Protein AF-A0A854E776-F1 (afdb_monomer_lite)

Sequence (75 aa):
MNTFYAGHFNVDIEITGDGPFVARGTLRPLWSQEPLRSVLGQGATEAEAVAAARELANAAATEMSLMERYRRYID

Secondary structure (DSSP, 8-state):
-EEEEETTEEEEEEEE-SSSEEEEEEEEESS-----EEEEEEESSHHHHHHHHHHHHHHHHHHHHH-GGGGGGT-

Structure (mmCIF, N/CA/C/O backbone):
data_AF-A0A854E776-F1
#
_entry.id   AF-A0A854E776-F1
#
loop_
_atom_site.group_PDB
_atom_site.id
_atom_site.type_symbol
_atom_site.label_atom_id
_atom_site.label_alt_id
_atom_site.label_comp_id
_atom_site.label_asym_id
_atom_site.label_entity_id
_atom_site.label_seq_id
_atom_site.pdbx_PDB_ins_code
_atom_site.Cartn_x
_atom_site.Cartn_y
_atom_site.Cartn_z
_atom_site.occupancy
_atom_site.B_iso_or_equiv
_atom_site.auth_seq_id
_atom_site.auth_comp_id
_atom_site.auth_asym_id
_atom_site.auth_atom_id
_atom_site.pdbx_PDB_model_num
ATOM 1 N N . MET A 1 1 ? -12.497 5.030 -2.093 1.00 59.03 1 MET A N 1
ATOM 2 C CA . MET A 1 1 ? -11.339 4.479 -2.828 1.00 59.03 1 MET A CA 1
ATOM 3 C C . MET A 1 1 ? -10.230 5.510 -2.730 1.00 59.03 1 MET A C 1
ATOM 5 O O . MET A 1 1 ? -10.443 6.634 -3.167 1.00 59.03 1 MET A O 1
ATOM 9 N N . ASN A 1 2 ? -9.141 5.181 -2.032 1.00 78.81 2 ASN A N 1
ATOM 10 C CA . ASN A 1 2 ? -8.047 6.117 -1.758 1.00 78.81 2 ASN A CA 1
ATOM 11 C C . ASN A 1 2 ? -6.874 5.755 -2.672 1.00 78.81 2 ASN A C 1
ATOM 13 O O . ASN A 1 2 ? -6.164 4.791 -2.394 1.00 78.81 2 ASN A O 1
ATOM 17 N N . THR A 1 3 ? -6.697 6.484 -3.772 1.00 84.06 3 THR A N 1
ATOM 18 C CA . THR A 1 3 ? -5.596 6.233 -4.712 1.00 84.06 3 THR A CA 1
ATOM 19 C C . THR A 1 3 ? -4.447 7.193 -4.425 1.00 84.06 3 THR A C 1
ATOM 21 O O . THR A 1 3 ? -4.661 8.396 -4.272 1.00 84.06 3 THR A O 1
ATOM 24 N N . PHE A 1 4 ? -3.222 6.677 -4.339 1.00 88.19 4 PHE A N 1
ATOM 25 C CA . PHE A 1 4 ? -2.020 7.498 -4.195 1.00 88.19 4 PHE A CA 1
ATOM 26 C C . PHE A 1 4 ? -0.894 6.998 -5.098 1.00 88.19 4 PHE A C 1
ATOM 28 O O . PHE A 1 4 ? -0.925 5.878 -5.603 1.00 88.19 4 PHE A O 1
ATOM 35 N N . TYR A 1 5 ? 0.103 7.851 -5.307 1.00 88.56 5 TYR A N 1
ATOM 36 C CA . TYR A 1 5 ? 1.249 7.549 -6.150 1.00 88.56 5 TYR A CA 1
ATOM 37 C C . TYR A 1 5 ? 2.446 7.099 -5.311 1.00 88.56 5 TYR A C 1
ATOM 39 O O . TYR A 1 5 ? 2.839 7.792 -4.370 1.00 88.56 5 TYR A O 1
ATOM 47 N N . ALA A 1 6 ? 3.037 5.968 -5.685 1.00 87.75 6 ALA A N 1
ATOM 48 C CA . ALA A 1 6 ? 4.287 5.455 -5.141 1.00 87.75 6 ALA A CA 1
ATOM 49 C C . ALA A 1 6 ? 5.236 5.213 -6.320 1.00 87.75 6 ALA A C 1
ATOM 51 O O . ALA A 1 6 ? 5.215 4.122 -6.877 1.00 87.75 6 ALA A O 1
ATOM 52 N N . GLY A 1 7 ? 5.963 6.270 -6.725 1.00 87.38 7 GLY A N 1
ATOM 53 C CA . GLY A 1 7 ? 6.925 6.360 -7.846 1.00 87.38 7 GLY A CA 1
ATOM 54 C C . GLY A 1 7 ? 6.768 5.321 -8.962 1.00 87.38 7 GLY A C 1
ATOM 55 O O . GLY A 1 7 ? 7.110 4.195 -8.734 1.00 87.38 7 GLY A O 1
ATOM 56 N N . HIS A 1 8 ? 6.347 5.615 -10.183 1.00 88.69 8 HIS A N 1
ATOM 57 C CA . HIS A 1 8 ? 6.001 4.674 -11.272 1.00 88.69 8 HIS A CA 1
ATOM 58 C C . HIS A 1 8 ? 4.765 3.788 -11.050 1.00 88.69 8 HIS A C 1
ATOM 60 O O . HIS A 1 8 ? 4.236 3.261 -12.033 1.00 88.69 8 HIS A O 1
ATOM 66 N N . PHE A 1 9 ? 4.230 3.687 -9.827 1.00 92.19 9 PHE A N 1
ATOM 67 C CA . PHE A 1 9 ? 3.013 2.919 -9.559 1.00 92.19 9 PHE A CA 1
ATOM 68 C C . PHE A 1 9 ? 1.870 3.775 -8.992 1.00 92.19 9 PHE A C 1
ATOM 70 O O . PHE A 1 9 ? 2.051 4.586 -8.081 1.00 92.19 9 PHE A O 1
ATOM 77 N N . ASN A 1 10 ? 0.666 3.545 -9.513 1.00 92.88 10 ASN A N 1
ATOM 78 C CA . ASN A 1 10 ? -0.595 3.916 -8.886 1.00 92.88 10 ASN A CA 1
ATOM 79 C C . ASN A 1 10 ? -0.960 2.862 -7.842 1.00 92.88 10 ASN A C 1
ATOM 81 O O . ASN A 1 10 ? -0.907 1.664 -8.122 1.00 92.88 10 ASN A O 1
ATOM 85 N N . VAL A 1 11 ? -1.354 3.301 -6.652 1.00 93.56 11 VAL A N 1
ATOM 86 C CA . VAL A 1 11 ? -1.764 2.413 -5.567 1.00 93.56 11 VAL A CA 1
ATOM 87 C C . VAL A 1 11 ? -3.200 2.709 -5.184 1.00 93.56 11 VAL A C 1
ATOM 89 O O . VAL A 1 11 ? -3.484 3.766 -4.626 1.00 93.56 11 VAL A O 1
ATOM 92 N N . ASP A 1 12 ? -4.097 1.765 -5.447 1.00 93.88 12 ASP A N 1
ATOM 93 C CA . ASP A 1 12 ? -5.489 1.844 -5.007 1.00 93.88 12 ASP A CA 1
ATOM 94 C C . ASP A 1 12 ? -5.646 1.182 -3.644 1.00 93.88 12 ASP A C 1
ATOM 96 O O . ASP A 1 12 ? -5.358 -0.009 -3.506 1.00 93.88 12 ASP A O 1
ATOM 100 N N . ILE A 1 13 ? -6.120 1.937 -2.652 1.00 93.50 13 ILE A N 1
ATOM 101 C CA . ILE A 1 13 ? -6.471 1.400 -1.340 1.00 93.50 13 ILE A CA 1
ATOM 102 C C . ILE A 1 13 ? -7.977 1.155 -1.242 1.00 93.50 13 ILE A C 1
ATOM 104 O O . ILE A 1 13 ? -8.802 2.072 -1.369 1.00 93.50 13 ILE A O 1
ATOM 108 N N . GLU A 1 14 ? -8.303 -0.095 -0.932 1.00 93.19 14 GLU A N 1
ATOM 109 C CA . GLU A 1 14 ? -9.626 -0.567 -0.543 1.00 93.19 14 GLU A CA 1
ATOM 110 C C . GLU A 1 14 ? -9.592 -0.980 0.927 1.00 93.19 14 GLU A C 1
ATOM 112 O O . GLU A 1 14 ? -8.723 -1.746 1.334 1.00 93.19 14 GLU A O 1
ATOM 117 N N . ILE A 1 15 ? -10.521 -0.470 1.731 1.00 92.25 15 ILE A N 1
ATOM 118 C CA . ILE A 1 15 ? -10.611 -0.772 3.162 1.00 92.25 15 ILE A CA 1
ATOM 119 C C . ILE A 1 15 ? -11.786 -1.718 3.363 1.00 92.25 15 ILE A C 1
ATOM 121 O O . ILE A 1 15 ? -12.847 -1.530 2.768 1.00 92.25 15 ILE A O 1
ATOM 125 N N . THR A 1 16 ? -11.588 -2.737 4.187 1.00 89.00 16 THR A N 1
ATOM 126 C CA . THR A 1 16 ? -12.609 -3.731 4.514 1.00 89.00 16 THR A CA 1
ATOM 127 C C . THR A 1 16 ? -12.622 -4.009 6.014 1.00 89.00 16 THR A C 1
ATOM 129 O O . THR A 1 16 ? -11.566 -4.015 6.655 1.00 89.00 16 THR A O 1
ATOM 132 N N . GLY A 1 17 ? -13.820 -4.271 6.543 1.00 82.06 17 GLY A N 1
ATOM 133 C CA . GLY A 1 17 ? -14.062 -4.675 7.928 1.00 82.06 17 GLY A CA 1
ATOM 134 C C . GLY A 1 17 ? -14.768 -3.612 8.775 1.00 82.06 17 GLY A C 1
ATOM 135 O O . GLY A 1 17 ? -14.554 -2.424 8.586 1.00 82.06 17 GLY A O 1
ATOM 136 N N . ASP A 1 18 ? -15.572 -4.080 9.734 1.00 73.94 18 ASP A N 1
ATOM 137 C CA . ASP A 1 18 ? -16.221 -3.291 10.800 1.00 73.94 18 ASP A CA 1
ATOM 138 C C . ASP A 1 18 ? -15.556 -3.546 12.183 1.00 73.94 18 ASP A C 1
ATOM 140 O O . ASP A 1 18 ? -16.133 -3.293 13.239 1.00 73.94 18 ASP A O 1
ATOM 144 N N . GLY A 1 19 ? -14.347 -4.123 12.169 1.00 70.38 19 GLY A N 1
ATOM 145 C CA . GLY A 1 19 ? -13.499 -4.518 13.309 1.00 70.38 19 GLY A CA 1
ATOM 146 C C . GLY A 1 19 ? -12.036 -4.177 12.996 1.00 70.38 19 GLY A C 1
ATOM 147 O O . GLY A 1 19 ? -11.859 -3.192 12.291 1.00 70.38 19 GLY A O 1
ATOM 148 N N . PRO A 1 20 ? -10.981 -4.913 13.437 1.00 82.69 20 PRO A N 1
ATOM 149 C CA . PRO A 1 20 ? -9.616 -4.566 13.022 1.00 82.69 20 PRO A CA 1
ATOM 150 C C . PRO A 1 20 ? -9.579 -4.431 11.497 1.00 82.69 20 PRO A C 1
ATOM 152 O O . PRO A 1 20 ? -9.871 -5.378 10.762 1.00 82.69 20 PRO A O 1
ATOM 155 N N . PHE A 1 21 ? -9.325 -3.207 11.048 1.00 92.75 21 PHE A N 1
ATOM 156 C CA . PHE A 1 21 ? -9.521 -2.797 9.675 1.00 92.75 21 PHE A CA 1
ATOM 157 C C . PHE A 1 21 ? -8.397 -3.369 8.834 1.00 92.75 21 PHE A C 1
ATOM 159 O O . PHE A 1 21 ? -7.234 -3.401 9.251 1.00 92.75 21 PHE A O 1
ATOM 166 N N . VAL A 1 22 ? -8.742 -3.803 7.627 1.00 93.25 22 VAL A N 1
ATOM 167 C CA . VAL A 1 22 ? -7.773 -4.295 6.654 1.00 93.25 22 VAL A CA 1
ATOM 168 C C . VAL A 1 22 ? -7.850 -3.420 5.419 1.00 93.25 22 VAL A C 1
ATOM 170 O O . VAL A 1 22 ? -8.886 -3.347 4.759 1.00 93.25 22 VAL A O 1
ATOM 173 N N . ALA A 1 23 ? -6.740 -2.768 5.100 1.00 94.75 23 ALA A N 1
ATOM 174 C CA . ALA A 1 23 ? -6.575 -1.975 3.899 1.00 94.75 23 ALA A CA 1
ATOM 175 C C . ALA A 1 23 ? -5.735 -2.755 2.884 1.00 94.75 23 ALA A C 1
ATOM 177 O O . ALA A 1 23 ? -4.579 -3.103 3.132 1.00 94.75 23 ALA A O 1
ATOM 178 N N . ARG A 1 24 ? -6.312 -3.023 1.716 1.00 95.38 24 ARG A N 1
ATOM 179 C CA . ARG A 1 24 ? -5.632 -3.630 0.577 1.00 95.38 24 ARG A CA 1
ATOM 180 C C . AR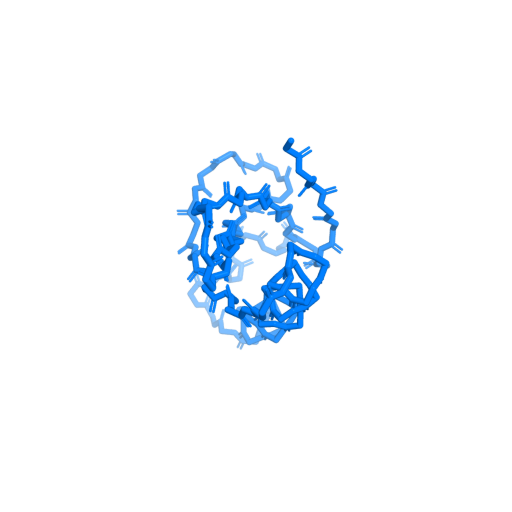G A 1 24 ? -5.131 -2.542 -0.359 1.00 95.38 24 ARG A C 1
ATOM 182 O O . ARG A 1 24 ? -5.940 -1.870 -0.987 1.00 95.38 24 ARG A O 1
ATOM 189 N N . GLY A 1 25 ? -3.813 -2.406 -0.479 1.00 95.06 25 GLY A N 1
ATOM 190 C CA . GLY A 1 25 ? -3.166 -1.546 -1.469 1.00 95.06 25 GLY A CA 1
ATOM 191 C C . GLY A 1 25 ? -2.808 -2.339 -2.722 1.00 95.06 25 GLY A C 1
ATOM 192 O O . GLY A 1 25 ? -2.004 -3.264 -2.643 1.00 95.06 25 GLY A O 1
ATOM 193 N N . THR A 1 26 ? -3.380 -2.004 -3.875 1.00 95.31 26 THR A N 1
ATOM 194 C CA . THR A 1 26 ? -3.067 -2.657 -5.156 1.00 95.31 26 THR A CA 1
ATOM 195 C C . THR A 1 26 ? -2.174 -1.760 -5.995 1.00 95.31 26 THR A C 1
ATOM 197 O O . THR A 1 26 ? -2.601 -0.682 -6.394 1.00 95.31 26 THR A O 1
ATOM 200 N N . LEU A 1 27 ? -0.953 -2.218 -6.272 1.00 94.19 27 LEU A N 1
ATOM 201 C CA . LEU A 1 27 ? 0.032 -1.522 -7.089 1.00 94.19 27 LEU A CA 1
ATOM 202 C C . LEU A 1 27 ? -0.188 -1.843 -8.569 1.00 94.19 27 LEU A C 1
ATOM 204 O O . LEU A 1 27 ? -0.177 -3.010 -8.976 1.00 94.19 27 LEU A O 1
ATOM 208 N N . ARG A 1 28 ? -0.339 -0.791 -9.369 1.00 94.06 28 ARG A N 1
ATOM 209 C CA . ARG A 1 28 ? -0.503 -0.825 -10.824 1.00 94.06 28 ARG A CA 1
ATOM 210 C C . ARG A 1 28 ? 0.508 0.126 -11.465 1.00 94.06 28 ARG A C 1
ATOM 212 O O . ARG A 1 28 ? 0.776 1.166 -10.871 1.00 94.06 28 ARG A O 1
ATOM 219 N N . PRO A 1 29 ? 1.069 -0.165 -12.644 1.00 91.88 29 PRO A N 1
ATOM 220 C CA . PRO A 1 29 ? 1.913 0.785 -13.367 1.00 91.88 29 PRO A CA 1
ATOM 221 C C . PRO A 1 29 ? 1.164 2.090 -13.658 1.00 91.88 29 PRO A C 1
ATOM 223 O O . PRO A 1 29 ? -0.059 2.106 -13.763 1.00 91.88 29 PRO A O 1
ATOM 226 N N . LEU A 1 30 ? 1.874 3.199 -13.853 1.00 88.31 30 LEU A N 1
ATOM 227 C CA . LEU A 1 30 ? 1.225 4.453 -14.262 1.00 88.31 30 LEU A CA 1
ATOM 228 C C . LEU A 1 30 ? 0.487 4.344 -15.601 1.00 88.31 30 LEU A C 1
ATOM 230 O O . LEU A 1 30 ? -0.584 4.920 -15.780 1.00 88.31 30 LEU A O 1
ATOM 234 N N . TRP A 1 31 ? 1.078 3.611 -16.539 1.00 85.81 31 TRP A N 1
ATOM 235 C CA . TRP A 1 31 ? 0.623 3.505 -17.922 1.00 85.81 31 TRP A CA 1
ATOM 236 C C . TRP A 1 31 ? -0.300 2.302 -18.171 1.00 85.81 31 TRP A C 1
ATOM 238 O O . TRP A 1 31 ? -0.837 2.158 -19.267 1.00 85.81 31 TRP A O 1
ATOM 248 N N . SER A 1 32 ? -0.508 1.439 -17.171 1.00 84.75 32 SER A N 1
ATOM 249 C CA . SER A 1 32 ? -1.365 0.255 -17.272 1.00 84.75 32 SER A CA 1
ATOM 250 C C . SER A 1 32 ? -2.214 0.076 -16.022 1.00 84.75 32 SER A C 1
ATOM 252 O O . SER A 1 32 ? -1.755 0.276 -14.906 1.00 84.75 32 SER A O 1
ATOM 254 N N . GLN A 1 33 ? -3.454 -0.374 -16.193 1.00 78.56 33 GLN A N 1
ATOM 255 C CA . GLN A 1 33 ? -4.314 -0.734 -15.063 1.00 78.56 33 GLN A CA 1
ATOM 256 C C . GLN A 1 33 ? -4.109 -2.179 -14.581 1.00 78.56 33 GLN A C 1
ATOM 258 O O . GLN A 1 33 ? -4.843 -2.624 -13.695 1.00 78.56 33 GLN A O 1
ATOM 263 N N . GLU A 1 34 ? -3.137 -2.902 -15.151 1.00 87.12 34 GLU A N 1
ATOM 264 C CA . GLU A 1 34 ? -2.791 -4.264 -14.746 1.00 87.12 34 GLU A CA 1
ATOM 265 C C . GLU A 1 34 ? -2.272 -4.279 -13.296 1.00 87.12 34 GLU A C 1
ATOM 267 O O . GLU A 1 34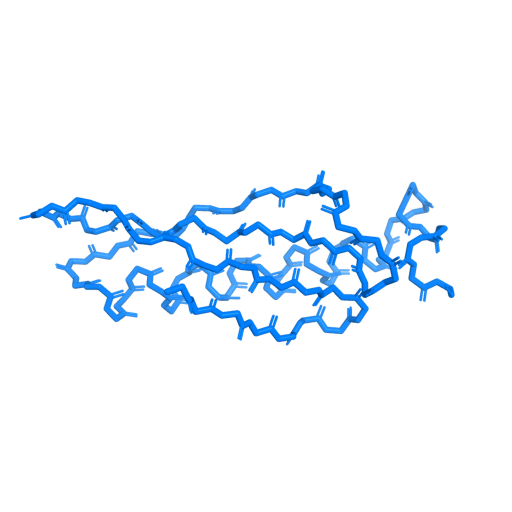 ? -1.270 -3.624 -12.992 1.00 87.12 34 GLU A O 1
ATOM 272 N N . PRO A 1 35 ? -2.933 -5.009 -12.381 1.00 90.62 35 PRO A N 1
ATOM 273 C CA . PRO A 1 35 ? -2.456 -5.147 -11.014 1.00 90.62 35 PRO A CA 1
ATOM 274 C C . PRO A 1 35 ? -1.216 -6.043 -10.983 1.00 90.62 35 PRO A C 1
ATOM 276 O O . PRO A 1 35 ? -1.271 -7.208 -11.371 1.00 90.62 35 PRO A O 1
ATOM 279 N N . LEU A 1 36 ? -0.102 -5.510 -10.483 1.00 91.75 36 LEU A N 1
ATOM 280 C CA . LEU A 1 36 ? 1.157 -6.255 -10.3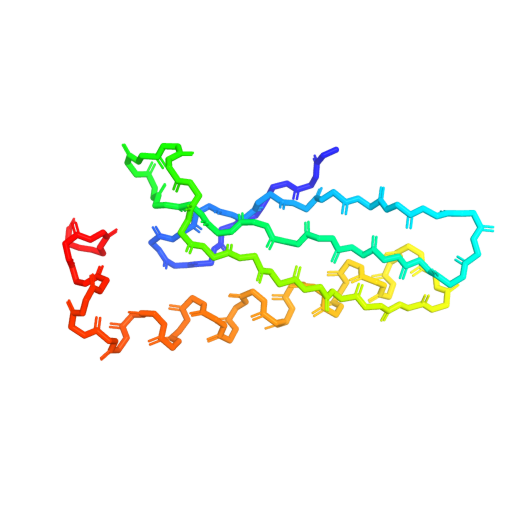87 1.00 91.75 36 LEU A CA 1
ATOM 281 C C . LEU A 1 36 ? 1.340 -6.917 -9.031 1.00 91.75 36 LEU A C 1
ATOM 283 O O . LEU A 1 36 ? 1.848 -8.033 -8.933 1.00 91.75 36 LEU A O 1
ATOM 287 N N . ARG A 1 37 ? 0.971 -6.202 -7.968 1.00 92.94 37 ARG A N 1
ATOM 288 C CA . ARG A 1 37 ? 1.150 -6.660 -6.595 1.00 92.94 37 ARG A CA 1
ATOM 289 C C . ARG A 1 37 ? 0.087 -6.050 -5.702 1.00 92.94 37 ARG A C 1
ATOM 291 O O . ARG A 1 37 ? -0.353 -4.926 -5.923 1.00 92.94 37 ARG A O 1
ATOM 298 N N . SER A 1 38 ? -0.281 -6.780 -4.663 1.00 94.25 38 SER A N 1
ATOM 299 C CA . SER A 1 38 ? -1.145 -6.282 -3.601 1.00 94.25 38 SER A CA 1
ATOM 300 C C . SER A 1 38 ? -0.417 -6.370 -2.266 1.00 94.25 38 SER A C 1
ATOM 302 O O . SER A 1 38 ? 0.352 -7.304 -2.031 1.00 94.25 38 SER A O 1
ATOM 304 N N . VAL A 1 39 ? -0.671 -5.404 -1.395 1.00 95.31 39 VAL A N 1
ATOM 305 C CA . VAL A 1 39 ? -0.216 -5.382 -0.004 1.00 95.31 39 VAL A CA 1
ATOM 306 C C . VAL A 1 39 ? -1.420 -5.272 0.920 1.00 95.31 39 VAL A C 1
ATOM 308 O O . VAL A 1 39 ? -2.463 -4.747 0.528 1.00 95.31 39 VAL A O 1
ATOM 311 N N . LEU A 1 40 ? -1.279 -5.774 2.143 1.00 94.75 40 LEU A N 1
ATOM 312 C CA . LEU A 1 40 ? -2.328 -5.751 3.157 1.00 94.75 40 LEU A CA 1
ATOM 313 C C . LEU A 1 40 ? -1.790 -5.047 4.399 1.00 94.75 40 LEU A C 1
ATOM 315 O O . LEU A 1 40 ? -0.893 -5.562 5.060 1.00 94.75 40 LEU A O 1
ATOM 319 N N . GLY A 1 41 ? -2.331 -3.869 4.691 1.00 93.88 41 GLY A N 1
ATOM 320 C CA . GLY A 1 41 ? -2.138 -3.176 5.958 1.00 93.88 41 GLY A CA 1
ATOM 321 C C . GLY A 1 41 ? -3.279 -3.495 6.910 1.00 93.88 41 GLY A C 1
ATOM 322 O O . GLY A 1 41 ? -4.432 -3.566 6.489 1.00 93.88 41 GLY A O 1
ATOM 323 N N . GLN A 1 42 ? -2.969 -3.685 8.188 1.00 94.00 42 GLN A N 1
ATOM 324 C CA . GLN A 1 42 ? -3.964 -3.920 9.232 1.00 94.00 42 GLN A CA 1
ATOM 325 C C . GLN A 1 42 ? -3.828 -2.856 10.321 1.00 94.00 42 GLN A C 1
ATOM 327 O O . GLN A 1 42 ? -2.718 -2.404 10.598 1.00 94.00 42 GLN A O 1
ATOM 332 N N . GLY A 1 43 ? -4.942 -2.467 10.935 1.00 92.38 43 GLY A N 1
ATOM 333 C CA . GLY A 1 43 ? -4.967 -1.476 12.011 1.00 92.38 43 GLY A CA 1
ATOM 334 C C . GLY A 1 43 ? -6.201 -1.614 12.896 1.00 92.38 43 GLY A C 1
ATOM 335 O O . GLY A 1 43 ? -7.174 -2.260 12.512 1.00 92.38 43 GLY A O 1
ATOM 336 N N . ALA A 1 44 ? -6.183 -1.016 14.087 1.00 91.00 44 ALA A N 1
ATOM 337 C CA . ALA A 1 44 ? -7.368 -0.964 14.944 1.00 91.00 44 ALA A CA 1
ATOM 338 C C . ALA A 1 44 ? -8.388 0.068 14.431 1.00 91.00 44 ALA A C 1
ATOM 340 O O . ALA A 1 44 ? -9.577 -0.042 14.722 1.00 91.00 44 ALA A O 1
ATOM 341 N N . THR A 1 45 ? -7.934 1.038 13.633 1.00 92.56 45 THR A N 1
ATOM 342 C CA . THR A 1 45 ? -8.769 2.027 12.934 1.00 92.56 45 THR A CA 1
ATOM 343 C C . THR A 1 45 ? -8.544 1.996 11.419 1.00 92.56 45 THR A C 1
ATOM 345 O O . THR A 1 45 ? -7.500 1.539 10.947 1.00 92.56 45 THR A O 1
ATOM 348 N N . GLU A 1 46 ? -9.493 2.531 10.641 1.00 91.94 46 GLU A N 1
ATOM 349 C CA . GLU A 1 46 ? -9.339 2.689 9.185 1.00 91.94 46 GLU A CA 1
ATOM 350 C C . GLU A 1 46 ? -8.065 3.462 8.829 1.00 91.94 46 GLU A C 1
ATOM 352 O O . GLU A 1 46 ? -7.318 3.064 7.937 1.00 91.94 46 GLU A O 1
ATOM 357 N N . ALA A 1 47 ? -7.790 4.549 9.555 1.00 91.44 47 ALA A N 1
ATOM 358 C CA . ALA A 1 47 ? -6.623 5.391 9.325 1.00 91.44 47 ALA A CA 1
ATOM 359 C C . ALA A 1 47 ? -5.309 4.627 9.545 1.00 91.44 47 ALA A C 1
ATOM 361 O O . ALA A 1 47 ? -4.386 4.755 8.741 1.00 91.44 47 ALA A O 1
ATOM 362 N N . GLU A 1 48 ? -5.234 3.799 10.589 1.00 93.06 48 GLU A N 1
ATOM 363 C CA . GLU A 1 48 ? -4.070 2.947 10.849 1.00 93.06 48 GLU A CA 1
ATOM 364 C C . GLU A 1 48 ? -3.894 1.879 9.771 1.00 93.06 48 GLU A C 1
ATOM 366 O O . GLU A 1 48 ? -2.782 1.689 9.281 1.00 93.06 48 GLU A O 1
ATOM 371 N N . ALA A 1 49 ? -4.978 1.221 9.353 1.00 93.75 49 ALA A N 1
ATOM 372 C CA . ALA A 1 49 ? -4.916 0.224 8.292 1.00 93.75 49 ALA A CA 1
ATOM 373 C C . ALA A 1 49 ? -4.428 0.850 6.976 1.00 93.75 49 ALA A C 1
ATOM 375 O O . ALA A 1 49 ? -3.536 0.306 6.323 1.00 93.75 49 ALA A O 1
ATOM 376 N N . VAL A 1 50 ? -4.951 2.028 6.617 1.00 93.06 50 VAL A N 1
ATOM 377 C CA . VAL A 1 50 ? -4.523 2.794 5.435 1.00 93.06 50 VAL A CA 1
ATOM 378 C C . VAL A 1 50 ? -3.058 3.203 5.540 1.00 93.06 50 VAL A C 1
ATOM 380 O O . VAL A 1 50 ? -2.324 3.047 4.566 1.00 93.06 50 VAL A O 1
ATOM 383 N N . ALA A 1 51 ? -2.616 3.707 6.696 1.00 93.69 51 ALA A N 1
ATOM 384 C CA . ALA A 1 51 ? -1.221 4.074 6.914 1.00 93.69 51 ALA A CA 1
ATOM 385 C C . ALA A 1 51 ? -0.298 2.855 6.762 1.00 93.69 51 ALA A C 1
ATOM 387 O O . ALA A 1 51 ? 0.677 2.916 6.017 1.00 93.69 51 ALA A O 1
ATOM 388 N N . ALA A 1 52 ? -0.657 1.719 7.367 1.00 94.50 52 ALA A N 1
ATOM 389 C CA . ALA A 1 52 ? 0.088 0.471 7.239 1.00 94.50 52 ALA A CA 1
ATOM 390 C C . ALA A 1 52 ? 0.149 -0.015 5.781 1.00 94.50 52 ALA A C 1
ATOM 392 O O . ALA A 1 52 ? 1.216 -0.375 5.286 1.00 94.50 52 ALA A O 1
ATOM 393 N N . ALA A 1 53 ? -0.974 0.017 5.059 1.00 94.88 53 ALA A N 1
ATOM 394 C CA . ALA A 1 53 ? -1.021 -0.383 3.654 1.00 94.88 53 ALA A CA 1
ATOM 395 C C . ALA A 1 53 ? -0.190 0.554 2.771 1.00 94.88 53 ALA A C 1
ATOM 397 O O . ALA A 1 53 ? 0.455 0.100 1.828 1.00 94.88 53 ALA A O 1
ATOM 398 N N . ARG A 1 54 ? -0.177 1.852 3.087 1.00 93.88 54 ARG A N 1
ATOM 399 C CA . ARG A 1 54 ? 0.597 2.866 2.371 1.00 93.88 54 ARG A CA 1
ATOM 400 C C . ARG A 1 54 ? 2.098 2.668 2.544 1.00 93.88 54 ARG A C 1
ATOM 402 O O . ARG A 1 54 ? 2.816 2.676 1.547 1.00 93.88 54 ARG A O 1
ATOM 409 N N . GLU A 1 55 ? 2.559 2.433 3.768 1.00 95.12 55 GLU A N 1
ATOM 410 C CA . GLU A 1 55 ? 3.966 2.117 4.048 1.00 95.12 55 GLU A CA 1
ATOM 411 C C . GLU A 1 55 ? 4.406 0.842 3.316 1.00 95.12 55 GLU A C 1
ATOM 413 O O . GLU A 1 55 ? 5.415 0.839 2.606 1.00 95.12 55 GLU A O 1
ATOM 418 N N . LEU A 1 56 ? 3.600 -0.223 3.391 1.00 96.06 56 LEU A N 1
ATOM 419 C CA . LEU A 1 56 ? 3.880 -1.479 2.691 1.00 96.06 56 LEU A CA 1
ATOM 420 C C . LEU A 1 56 ? 3.897 -1.311 1.169 1.00 96.06 56 LEU A C 1
ATOM 422 O O . LEU A 1 56 ? 4.730 -1.913 0.494 1.00 96.06 56 LEU A O 1
ATOM 426 N N . ALA A 1 57 ? 3.001 -0.498 0.616 1.00 95.25 57 ALA A N 1
ATOM 427 C CA . ALA A 1 57 ? 2.961 -0.228 -0.814 1.00 95.25 57 ALA A CA 1
ATOM 428 C C . ALA A 1 57 ? 4.155 0.620 -1.271 1.00 95.25 57 ALA A C 1
ATOM 430 O O . ALA A 1 57 ? 4.720 0.331 -2.319 1.00 95.25 57 ALA A O 1
ATOM 431 N N . ASN A 1 58 ? 4.602 1.603 -0.485 1.00 94.25 58 ASN A N 1
ATOM 432 C CA . ASN A 1 58 ? 5.827 2.355 -0.782 1.00 94.25 58 ASN A CA 1
ATOM 433 C C . ASN A 1 58 ? 7.067 1.448 -0.771 1.00 94.25 58 ASN A C 1
ATOM 435 O O . ASN A 1 58 ? 7.897 1.508 -1.685 1.00 94.25 58 ASN A O 1
ATOM 439 N N . ALA A 1 59 ? 7.173 0.569 0.229 1.00 94.69 59 ALA A N 1
ATOM 440 C CA . ALA A 1 59 ? 8.236 -0.427 0.291 1.00 94.69 59 ALA A CA 1
ATOM 441 C C . ALA A 1 59 ? 8.174 -1.378 -0.913 1.00 94.69 59 ALA A C 1
ATOM 443 O O . ALA 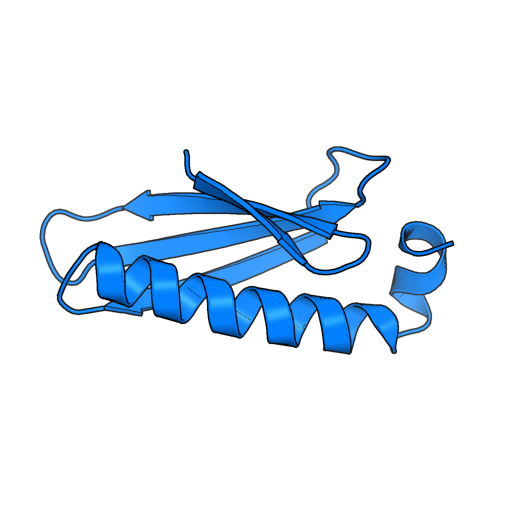A 1 59 ? 9.183 -1.596 -1.580 1.00 94.69 59 ALA A O 1
ATOM 444 N N . ALA A 1 60 ? 6.982 -1.879 -1.253 1.00 94.00 60 ALA A N 1
ATOM 445 C CA . ALA A 1 60 ? 6.776 -2.742 -2.409 1.00 94.00 60 ALA A CA 1
ATOM 446 C C . ALA A 1 60 ? 7.122 -2.044 -3.730 1.00 94.00 60 ALA A C 1
ATOM 448 O O . ALA A 1 60 ? 7.790 -2.653 -4.555 1.00 94.00 60 ALA A O 1
ATOM 449 N N . ALA A 1 61 ? 6.727 -0.785 -3.928 1.00 93.00 61 ALA A N 1
ATOM 450 C CA . ALA A 1 61 ? 7.055 -0.001 -5.118 1.00 93.00 61 ALA A CA 1
ATOM 451 C C . ALA A 1 61 ? 8.570 0.201 -5.263 1.00 93.00 61 ALA A C 1
ATOM 453 O O . ALA A 1 61 ? 9.121 0.050 -6.355 1.00 93.00 61 ALA A O 1
ATOM 454 N N . THR A 1 62 ? 9.260 0.472 -4.153 1.00 92.81 62 THR A N 1
ATOM 455 C CA . THR A 1 62 ? 10.725 0.589 -4.121 1.00 92.81 62 THR A CA 1
ATOM 456 C C . THR A 1 62 ? 11.382 -0.742 -4.472 1.00 92.81 62 THR A C 1
ATOM 458 O O . THR A 1 62 ? 12.245 -0.801 -5.341 1.00 92.81 62 THR A O 1
ATOM 461 N N . GLU A 1 63 ? 10.933 -1.834 -3.851 1.00 92.94 63 GLU A N 1
ATOM 462 C CA . GLU A 1 63 ? 11.429 -3.182 -4.126 1.00 92.94 63 GLU A CA 1
ATOM 463 C C . GLU A 1 63 ? 11.203 -3.558 -5.597 1.00 92.94 63 GLU A C 1
ATOM 465 O O . GLU A 1 63 ? 12.108 -4.044 -6.270 1.00 92.94 63 GLU A O 1
ATOM 470 N N . MET A 1 64 ? 10.014 -3.260 -6.129 1.00 91.56 64 MET A N 1
ATOM 471 C CA . MET A 1 64 ? 9.665 -3.483 -7.529 1.00 91.56 64 MET A CA 1
ATOM 472 C C . MET A 1 64 ? 10.557 -2.668 -8.465 1.00 91.56 64 MET A C 1
ATOM 474 O O . MET A 1 64 ? 11.009 -3.208 -9.470 1.00 91.56 64 MET A O 1
ATOM 478 N N . SER A 1 65 ? 10.881 -1.427 -8.098 1.00 88.44 65 SER A N 1
ATOM 479 C CA . SER A 1 65 ? 11.777 -0.546 -8.859 1.00 88.44 65 SER A CA 1
ATOM 480 C C . SER A 1 65 ? 13.190 -1.109 -9.037 1.00 88.44 65 SER A C 1
ATOM 482 O O . SER A 1 65 ? 13.874 -0.796 -10.009 1.00 88.44 65 SER A O 1
ATOM 484 N N . LEU A 1 66 ? 13.617 -1.974 -8.116 1.00 90.06 66 LEU A N 1
ATOM 485 C CA . LEU A 1 66 ? 14.936 -2.603 -8.120 1.00 90.06 66 LEU A CA 1
ATOM 486 C C . LEU A 1 66 ? 14.949 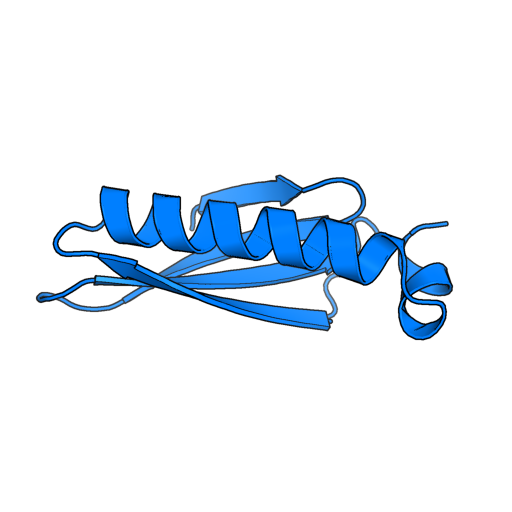-3.982 -8.795 1.00 90.06 66 LEU A C 1
ATOM 488 O O . LEU A 1 66 ? 16.020 -4.509 -9.089 1.00 90.06 66 LEU A O 1
ATOM 492 N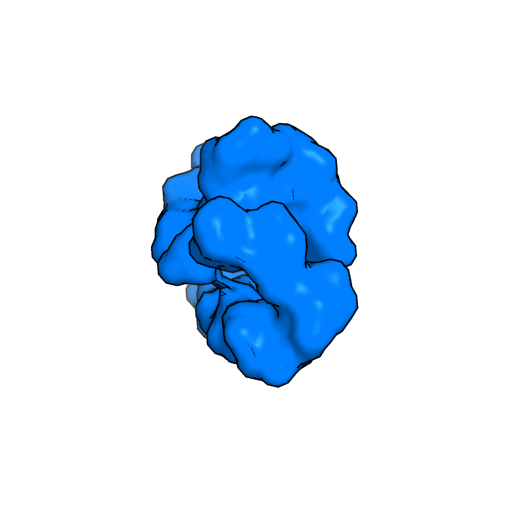 N . MET A 1 67 ? 13.786 -4.586 -9.047 1.00 91.12 67 MET A N 1
ATOM 493 C CA . MET A 1 67 ? 13.707 -5.914 -9.652 1.00 91.12 67 MET A CA 1
ATOM 494 C C . MET A 1 67 ? 13.592 -5.842 -11.173 1.00 91.12 67 MET A C 1
ATOM 496 O O . MET A 1 67 ? 12.666 -5.246 -11.722 1.00 91.12 67 MET A O 1
ATOM 500 N N . GLU A 1 68 ? 14.449 -6.591 -11.862 1.00 89.56 68 GLU A N 1
ATOM 501 C CA . GLU A 1 68 ? 14.487 -6.637 -13.328 1.00 89.56 68 GLU A CA 1
ATOM 502 C C . GLU A 1 68 ? 13.142 -7.029 -13.963 1.00 89.56 68 GLU A C 1
ATOM 504 O O . GLU A 1 68 ? 12.723 -6.430 -14.953 1.00 89.56 68 GLU A O 1
ATOM 509 N N . ARG A 1 69 ? 12.392 -7.948 -13.335 1.00 88.56 69 ARG A N 1
ATOM 510 C CA . ARG A 1 69 ? 11.064 -8.380 -13.814 1.00 88.56 69 ARG A CA 1
ATOM 511 C C . ARG A 1 69 ? 10.043 -7.245 -13.931 1.00 88.56 69 ARG A C 1
ATOM 513 O O . ARG A 1 69 ? 9.097 -7.368 -14.706 1.00 88.56 69 ARG A O 1
ATOM 520 N N . TYR A 1 70 ? 10.208 -6.169 -13.158 1.00 87.50 70 TYR A N 1
ATOM 521 C CA . TYR A 1 70 ? 9.297 -5.031 -13.198 1.00 87.50 70 TYR A CA 1
ATOM 522 C C . TYR A 1 70 ? 9.819 -3.871 -14.036 1.00 87.50 70 TYR A C 1
ATOM 524 O O . TYR A 1 70 ? 9.069 -2.928 -14.261 1.00 87.50 70 TYR A O 1
ATOM 532 N N . ARG A 1 71 ? 11.051 -3.947 -14.556 1.00 86.44 71 ARG A N 1
ATOM 533 C CA . ARG A 1 71 ? 11.694 -2.841 -15.275 1.00 86.44 71 ARG A CA 1
ATOM 534 C C . ARG A 1 71 ? 10.870 -2.332 -16.454 1.00 86.44 71 ARG A C 1
ATOM 536 O O . ARG A 1 71 ? 10.754 -1.128 -16.631 1.00 86.44 71 ARG A O 1
ATOM 543 N N . ARG A 1 72 ? 10.194 -3.239 -17.168 1.00 87.06 72 ARG A N 1
ATOM 544 C CA . ARG A 1 72 ? 9.275 -2.888 -18.264 1.00 87.06 72 ARG A CA 1
ATOM 545 C C . ARG A 1 72 ? 8.123 -1.967 -17.850 1.00 87.06 72 ARG A C 1
ATOM 547 O O . ARG A 1 72 ? 7.540 -1.348 -18.720 1.00 87.06 72 ARG A O 1
ATOM 554 N N . TYR A 1 73 ? 7.773 -1.935 -16.562 1.00 83.44 73 TYR A N 1
ATOM 555 C CA . TYR A 1 73 ? 6.684 -1.145 -15.978 1.00 83.44 73 TYR A CA 1
ATOM 556 C C . TYR A 1 73 ? 7.118 0.182 -15.366 1.00 83.44 73 TYR A C 1
ATOM 558 O O . TYR A 1 73 ? 6.260 0.966 -14.967 1.00 83.44 73 TYR A O 1
ATOM 566 N N . ILE A 1 74 ? 8.424 0.421 -15.295 1.00 80.50 74 ILE A N 1
ATOM 567 C CA . ILE A 1 74 ? 9.028 1.589 -14.653 1.00 80.50 74 ILE A CA 1
ATOM 568 C C . ILE A 1 74 ? 9.620 2.537 -15.704 1.00 80.50 74 ILE A C 1
ATOM 570 O O . ILE A 1 74 ? 9.644 3.741 -15.463 1.00 80.50 74 ILE A O 1
ATOM 574 N N . ASP A 1 75 ? 10.074 2.001 -16.840 1.00 69.44 75 ASP A N 1
ATOM 575 C CA . ASP A 1 75 ? 10.603 2.771 -17.976 1.00 69.44 75 ASP A CA 1
ATOM 576 C C . ASP A 1 75 ? 9.522 3.605 -18.689 1.00 69.44 75 ASP A C 1
ATOM 578 O O . ASP A 1 75 ? 8.374 3.108 -18.821 1.00 69.44 75 ASP A O 1
#

pLDDT: mean 89.71, std 6.64, range [59.03, 96.06]

Foldseek 3Di:
DDWDDQQQWIWDWDWDDPAFIKIKTFTDGPVDPDTDDIDIATGRDPVRRVVRRVVVVNVVSVVLCPDPVNVVRND

Radius of gyration: 12.33 Å; chains: 1; bounding box: 31×16×33 Å